Protein 6HHN (pdb70)

CATH classification: 3.30.70.100

Solvent-accessible surface area: 6994 Å² total; per-residue (Å²): 106,115,79,89,33,36,67,11,54,9,57,172,72,59,77,117,24,19,108,92,53,54,94,135,57,68,98,96,10,107,94,34,29,105,99,56,19,15,52,112,86,44,55,125,59,56,80,154,66,29,6,2,82,3,72,20,70,28,67,95,125,43,56,106,39,121,51,12,94,108,21,45,83,93,5,23,95,6,15,82,45,58,144,95,43,17,29,40,57,90,112,70,154,92,138,156,113,146,191

Nearest PDB structures (foldseek):
  6hhn-assembly1_A-2  TM=1.010E+00  e=4.398E-20  Formosa agariphila
  1x8d-assembly2_D  TM=9.677E-01  e=6.758E-12  Escherichia coli
  2qlw-assembly1_A  TM=9.616E-01  e=7.650E-12  unclassified
  7byw-assembly1_B  TM=8.648E-01  e=7.339E-07  Paracidovorax avenae ATCC 19860
  1n5v-assembly1_B  TM=6.201E-01  e=9.022E-02  Streptomyces coelicolor A3(2)

B-factor: mean 32.41, std 15.63, range [14.41, 123.52]

Radius of gyration: 13.68 Å; Cα contacts (8 Å, |Δi|>4): 155; chains: 1; bounding box: 39×31×27 Å

Foldseek 3Di:
DDKWKKKWFWAQPCPVVVVVCVVPPPPVVVVVCVVQAKDPWDWDDPNVRRMIMIMIDGDHPLVPDPVSLVVLVVCQVTTCADPSSHTDIGTDDDDDDDD

InterPro domains:
  IPR008000 Rhamnose/fucose mutarotase [PF05336] (3-103)
  IPR011008 Dimeric alpha-beta barrel [SSF54909] (1-103)
  IPR013448 L-rhamnose mutarotase [MF_01663] (1-104)
  IPR013448 L-rhamnose mutarotase [TIGR02625] (3-104)

Structure (mmCIF, N/CA/C/O backbone):
data_6HHN
#
_entry.id   6HHN
#
_cell.length_a   70.913
_cell.length_b   70.913
_cell.length_c   54.407
_cell.angle_alpha   90.00
_cell.angle_beta   90.00
_cell.angle_gamma   90.00
#
_symmetry.space_group_name_H-M   'P 43 21 2'
#
loop_
_entity.id
_entity.type
_entity.pdbx_description
1 polymer 'L-rhamnose mutarotase'
2 water water
#
loop_
_atom_site.group_PDB
_atom_site.id
_atom_site.type_symbol
_atom_site.label_atom_id
_atom_site.label_alt_id
_atom_site.label_comp_id
_atom_site.label_asym_id
_atom_site.label_entity_id
_atom_site.label_seq_id
_atom_site.pdbx_PDB_ins_code
_atom_site.Cartn_x
_atom_site.Cartn_y
_atom_site.Cartn_z
_atom_site.occupancy
_atom_site.B_iso_or_equiv
_atom_site.auth_seq_id
_atom_site.auth_comp_id
_atom_site.auth_asym_id
_atom_site.auth_atom_id
_atom_site.pdbx_PDB_model_num
ATOM 1 N N . SER A 1 12 ? -3.703 -3.695 -21.247 1.00 62.04 1 SER A N 1
ATOM 2 C CA . SER A 1 12 ? -2.977 -3.198 -22.409 1.00 60.22 1 SER A CA 1
ATOM 3 C C . SER A 1 12 ? -3.569 -1.865 -22.860 1.00 56.60 1 SER A C 1
ATOM 4 O O . SER A 1 12 ? -2.867 -1.026 -23.420 1.00 58.41 1 SER A O 1
ATOM 11 N N . GLU A 1 13 ? -4.866 -1.681 -22.624 1.00 43.31 2 GLU A N 1
ATOM 12 C CA . GLU A 1 13 ? -5.549 -0.430 -22.938 1.00 36.84 2 GLU A CA 1
ATOM 13 C C . GLU A 1 13 ? -5.953 0.250 -21.638 1.00 32.56 2 GLU A C 1
ATOM 14 O O . GLU A 1 13 ? -6.314 -0.418 -20.669 1.00 33.63 2 GLU A O 1
ATOM 26 N N . ARG A 1 14 ? -5.890 1.576 -21.611 1.00 27.21 3 ARG A N 1
ATOM 27 C CA . ARG A 1 14 ? -6.372 2.343 -20.469 1.00 24.53 3 ARG A CA 1
ATOM 28 C C . ARG A 1 14 ? -7.732 2.927 -20.811 1.00 24.47 3 ARG A C 1
ATOM 29 O O . ARG A 1 14 ? -7.901 3.500 -21.898 1.00 28.62 3 ARG A O 1
ATOM 50 N N . LEU A 1 15 ? -8.670 2.816 -19.884 1.00 22.25 4 LEU A N 1
ATOM 51 C CA . LEU A 1 15 ? -10.012 3.334 -20.059 1.00 21.81 4 LEU A CA 1
ATOM 52 C C . LEU A 1 15 ? -10.373 4.208 -18.870 1.00 20.96 4 LEU A C 1
ATOM 53 O O . LEU A 1 15 ? -10.036 3.889 -17.729 1.00 22.33 4 LEU A O 1
ATOM 69 N N . ALA A 1 16 ? -11.078 5.296 -19.133 1.00 18.24 5 ALA A N 1
ATOM 70 C CA . ALA A 1 16 ? -11.597 6.127 -18.062 1.00 16.52 5 ALA A CA 1
ATOM 71 C C . ALA A 1 16 ? -13.019 6.543 -18.393 1.00 17.61 5 ALA A C 1
ATOM 72 O O . ALA A 1 16 ? -13.372 6.744 -19.563 1.00 19.54 5 ALA A O 1
ATOM 79 N N . PHE A 1 17 ? -13.811 6.722 -17.333 1.00 16.59 6 PHE A N 1
ATOM 80 C CA . PHE A 1 17 ? -15.203 7.111 -17.522 1.00 16.77 6 PHE A CA 1
ATOM 81 C C . PHE A 1 17 ? -15.722 7.812 -16.284 1.00 15.86 6 PHE A C 1
ATOM 82 O O . PHE A 1 17 ? -15.184 7.660 -15.188 1.00 17.21 6 PHE A O 1
ATOM 99 N N . LYS A 1 18 ? -16.791 8.583 -16.478 1.00 16.88 7 LYS A N 1
ATOM 100 C CA . LYS A 1 18 ? -17.406 9.397 -15.442 1.00 17.12 7 LYS A CA 1
ATOM 101 C C . LYS A 1 18 ? -18.789 8.846 -15.137 1.00 19.82 7 LYS A C 1
ATOM 102 O O . LYS A 1 18 ? -19.567 8.565 -16.055 1.00 20.05 7 LYS A O 1
ATOM 121 N N . MET A 1 19 ? -19.088 8.704 -13.848 1.00 16.97 8 MET A N 1
ATOM 122 C CA . MET A 1 19 ? -20.397 8.284 -13.365 1.00 16.48 8 MET A CA 1
ATOM 123 C C . MET A 1 19 ? -20.898 9.306 -12.360 1.00 16.97 8 MET A C 1
ATOM 124 O O . MET A 1 19 ? -20.172 10.226 -11.975 1.00 18.11 8 MET A O 1
ATOM 138 N N . LYS A 1 20 ? -22.146 9.142 -11.926 1.00 20.11 9 LYS A N 1
ATOM 139 C CA . LYS A 1 20 ? -22.808 10.113 -11.065 1.00 20.33 9 LYS A CA 1
ATOM 140 C C . LYS A 1 20 ? -23.410 9.380 -9.875 1.00 21.44 9 LYS A C 1
ATOM 141 O O . LYS A 1 20 ? -24.175 8.430 -10.050 1.00 21.93 9 LYS A O 1
ATOM 160 N N . LEU A 1 21 ? -23.052 9.806 -8.679 1.00 21.72 10 LEU A N 1
ATOM 161 C CA . LEU A 1 21 ? -23.645 9.327 -7.436 1.00 23.05 10 LEU A CA 1
ATOM 162 C C . LEU A 1 21 ? -24.779 10.252 -7.019 1.00 25.47 10 LEU A C 1
ATOM 163 O O . LEU A 1 21 ? -24.763 11.462 -7.294 1.00 29.83 10 LEU A O 1
ATOM 179 N N . ASN A 1 22 ? -25.771 9.698 -6.352 1.00 26.21 11 ASN A N 1
ATOM 180 C CA . ASN A 1 22 ? -26.828 10.533 -5.810 1.00 27.02 11 ASN A CA 1
ATOM 181 C C . ASN A 1 22 ? -26.297 11.320 -4.613 1.00 31.12 11 ASN A C 1
ATOM 182 O O . ASN A 1 22 ? -25.410 10.866 -3.891 1.00 30.10 11 ASN A O 1
ATOM 193 N N . LYS A 1 23 ? -26.856 12.510 -4.403 1.00 35.78 12 LYS A N 1
ATOM 194 C CA . LYS A 1 23 ? -26.361 13.388 -3.353 1.00 38.90 12 LYS A CA 1
ATOM 195 C C . LYS A 1 23 ? -26.364 12.679 -2.006 1.00 37.41 12 LYS A C 1
ATOM 196 O O . LYS A 1 23 ? -27.341 12.025 -1.640 1.00 35.14 12 LYS A O 1
ATOM 215 N N . GLY A 1 24 ? -25.261 12.818 -1.270 1.00 37.99 13 GLY A N 1
ATOM 216 C CA . GLY A 1 24 ? -25.171 12.345 0.097 1.00 37.26 13 GLY A CA 1
ATOM 217 C C . GLY A 1 24 ? -24.879 10.875 0.280 1.00 38.99 13 GLY A C 1
ATOM 218 O O . GLY A 1 24 ? -24.934 10.391 1.418 1.00 42.59 13 GLY A O 1
ATOM 222 N N . GLN A 1 25 ? -24.551 10.148 -0.787 1.00 34.90 14 GLN A N 1
ATOM 223 C CA . GLN A 1 25 ? -24.433 8.697 -0.716 1.00 32.08 14 GLN A CA 1
ATOM 224 C C . GLN A 1 25 ? -22.991 8.210 -0.784 1.00 29.10 14 GLN A C 1
ATOM 225 O O . GLN A 1 25 ? -22.760 7.027 -1.043 1.00 29.11 14 GLN A O 1
ATOM 239 N N . LYS A 1 26 ? -22.014 9.088 -0.529 1.00 31.74 15 LYS A N 1
ATOM 240 C CA . LYS A 1 26 ? -20.626 8.652 -0.548 1.00 29.72 15 LYS A CA 1
ATOM 241 C C . LYS A 1 26 ? -20.408 7.490 0.410 1.00 28.88 15 LYS A C 1
ATOM 242 O O . LYS A 1 26 ? -19.737 6.511 0.067 1.00 29.59 15 LYS A O 1
ATOM 261 N N . GLN A 1 27 ? -20.950 7.586 1.629 1.00 32.96 16 GLN A N 1
ATOM 262 C CA . GLN A 1 27 ? -20.674 6.563 2.633 1.00 32.98 16 GLN A CA 1
ATOM 263 C C . GLN A 1 27 ? -21.204 5.209 2.181 1.00 30.54 16 GLN A C 1
ATOM 264 O O . GLN A 1 27 ? -20.505 4.183 2.273 1.00 31.28 16 GLN A O 1
ATOM 278 N N . ALA A 1 28 ? -22.448 5.182 1.695 1.00 30.63 17 ALA A N 1
ATOM 279 C CA . ALA A 1 28 ? -23.040 3.930 1.242 1.00 29.81 17 ALA A CA 1
ATOM 280 C C . ALA A 1 28 ? -22.255 3.355 0.071 1.00 25.42 17 ALA A C 1
ATOM 281 O O . ALA A 1 28 ? -21.998 2.142 0.012 1.00 26.07 17 ALA A O 1
ATOM 288 N N . TYR A 1 29 ? -21.855 4.217 -0.867 1.00 24.91 18 TYR A N 1
ATOM 289 C CA . TYR A 1 29 ? -21.087 3.770 -2.022 1.00 23.63 18 TYR A CA 1
ATOM 290 C C . TYR A 1 29 ? -19.786 3.126 -1.578 1.00 24.64 18 TYR A C 1
ATOM 291 O O . TYR A 1 29 ? -19.422 2.028 -2.031 1.00 23.73 18 TYR A O 1
ATOM 309 N N . LYS A 1 30 ? -19.069 3.796 -0.674 1.00 27.50 19 LYS A N 1
ATOM 310 C CA . LYS A 1 30 ? -17.780 3.287 -0.231 1.00 28.25 19 LYS A CA 1
ATOM 311 C C . LYS A 1 30 ? -17.936 1.978 0.531 1.00 28.87 19 LYS A C 1
ATOM 312 O O . LYS A 1 30 ? -17.170 1.027 0.313 1.00 29.06 19 LYS A O 1
ATOM 331 N N . GLU A 1 31 ? -18.920 1.899 1.428 1.00 30.91 20 GLU A N 1
ATOM 332 C CA . GLU A 1 31 ? -19.108 0.675 2.202 1.00 30.82 20 GLU A CA 1
ATOM 333 C C . GLU A 1 31 ? -19.470 -0.503 1.301 1.00 30.73 20 GLU A C 1
ATOM 334 O O . GLU A 1 31 ? -18.954 -1.616 1.481 1.00 32.60 20 GLU A O 1
ATOM 346 N N . ARG A 1 32 ? -20.357 -0.283 0.323 1.00 28.00 21 ARG A N 1
ATOM 347 C CA . ARG A 1 32 ? -20.725 -1.375 -0.576 1.00 25.25 21 ARG A CA 1
ATOM 348 C C . ARG A 1 32 ? -19.530 -1.821 -1.410 1.00 24.45 21 ARG A C 1
ATOM 349 O O . ARG A 1 32 ? -19.381 -3.020 -1.697 1.00 26.09 21 ARG A O 1
ATOM 370 N N . HIS A 1 33 ? -18.661 -0.880 -1.805 1.00 25.02 22 HIS A N 1
ATOM 371 C CA . HIS A 1 33 ? -17.494 -1.261 -2.591 1.00 26.23 22 HIS A CA 1
ATOM 372 C C . HIS A 1 33 ? -16.423 -1.930 -1.746 1.00 27.94 22 HIS A C 1
ATOM 373 O O . HIS A 1 33 ? -15.691 -2.790 -2.256 1.00 28.13 22 HIS A O 1
ATOM 387 N N . ASP A 1 34 ? -16.327 -1.575 -0.463 1.00 28.41 23 ASP A N 1
ATOM 388 C CA . ASP A 1 34 ? -15.451 -2.306 0.443 1.00 27.88 23 ASP A CA 1
ATOM 389 C C . ASP A 1 34 ? -15.883 -3.766 0.549 1.00 30.16 23 ASP A C 1
ATOM 390 O O . ASP A 1 34 ? -15.062 -4.638 0.863 1.00 35.06 23 ASP A O 1
ATOM 399 N N . GLN A 1 35 ? -17.168 -4.040 0.304 1.00 29.32 24 GLN A N 1
ATOM 400 C CA . GLN A 1 35 ? -17.738 -5.384 0.355 1.00 32.19 24 GLN A CA 1
ATOM 401 C C . GLN A 1 35 ? -18.107 -5.904 -1.033 1.00 26.39 24 GLN A C 1
ATOM 402 O O . GLN A 1 35 ? -19.020 -6.733 -1.176 1.00 27.53 24 GLN A O 1
ATOM 416 N N . LEU A 1 36 ? -17.403 -5.434 -2.063 1.00 26.90 25 LEU A N 1
ATOM 417 C CA . LEU A 1 36 ? -17.676 -5.865 -3.429 1.00 26.03 25 LEU A CA 1
ATOM 418 C C . LEU A 1 36 ? -17.652 -7.378 -3.504 1.00 20.81 25 LEU A C 1
ATOM 419 O O . LEU A 1 36 ? -16.756 -8.024 -2.959 1.00 24.99 25 LEU A O 1
ATOM 435 N N . TRP A 1 37 ? -18.654 -7.949 -4.164 1.00 19.33 26 TRP A N 1
ATOM 436 C CA . TRP A 1 37 ? -18.789 -9.397 -4.171 1.00 16.85 26 TRP A CA 1
ATOM 437 C C . TRP A 1 37 ? -17.557 -10.041 -4.791 1.00 17.93 26 TRP A C 1
ATOM 438 O O . TRP A 1 37 ? -17.112 -9.598 -5.866 1.00 18.98 26 TRP A O 1
ATOM 459 N N . PRO A 1 38 ? -17.004 -11.084 -4.193 1.00 19.01 27 PRO A N 1
ATOM 460 C CA . PRO A 1 38 ? -15.879 -11.776 -4.827 1.00 20.50 27 PRO A CA 1
ATOM 461 C C . PRO A 1 38 ? -16.194 -12.321 -6.204 1.00 20.06 27 PRO A C 1
ATOM 462 O O . PRO A 1 38 ? -15.294 -12.397 -7.061 1.00 21.61 27 PRO A O 1
ATOM 473 N N . GLU A 1 39 ? -17.458 -12.679 -6.451 1.00 18.12 28 GLU A N 1
ATOM 474 C CA . GLU A 1 39 ? -17.847 -13.136 -7.779 1.00 19.36 28 GLU A CA 1
ATOM 475 C C . GLU A 1 39 ? -17.591 -12.057 -8.822 1.00 18.52 28 GLU A C 1
ATOM 476 O O . GLU A 1 39 ? -17.139 -12.350 -9.934 1.00 20.13 28 GLU A O 1
ATOM 488 N N . LEU A 1 40 ? -17.906 -10.800 -8.489 1.00 17.54 29 LEU A N 1
ATOM 489 C CA . LEU A 1 40 ? -17.727 -9.705 -9.426 1.00 18.12 29 LEU A CA 1
ATOM 490 C C . LEU A 1 40 ? -16.252 -9.399 -9.637 1.00 19.47 29 LEU A C 1
ATOM 491 O O . LEU A 1 40 ? -15.819 -9.145 -10.767 1.00 21.33 29 LEU A O 1
ATOM 507 N N A LYS A 1 41 ? -15.461 -9.420 -8.564 0.39 20.91 30 LYS A N 1
ATOM 508 N N B LYS A 1 41 ? -15.454 -9.429 -8.567 0.61 20.54 30 LYS A N 1
ATOM 509 C CA A LYS A 1 41 ? -14.022 -9.219 -8.697 0.39 23.93 30 LYS A CA 1
ATOM 510 C CA B LYS A 1 41 ? -14.021 -9.203 -8.726 0.61 23.43 30 LYS A CA 1
ATOM 511 C C A LYS A 1 41 ? -13.427 -10.241 -9.655 0.39 22.03 30 LYS A C 1
ATOM 512 C C B LYS A 1 41 ? -13.426 -10.241 -9.670 0.61 21.48 30 LYS A C 1
ATOM 513 O O A LYS A 1 41 ? -12.679 -9.891 -10.580 0.39 23.16 30 LYS A O 1
ATOM 514 O O B LYS A 1 41 ? -12.677 -9.905 -10.598 0.61 22.64 30 LYS A O 1
ATOM 551 N N . GLN A 1 42 ? -13.773 -11.517 -9.465 1.00 21.23 31 GLN A N 1
ATOM 552 C CA . GLN A 1 42 ? -13.239 -12.558 -10.330 1.00 23.02 31 GLN A CA 1
ATOM 553 C C . GLN A 1 42 ? -13.721 -12.396 -11.767 1.00 23.14 31 GLN A C 1
ATOM 554 O O . GLN A 1 42 ? -12.944 -12.590 -12.699 1.00 24.78 31 GLN A O 1
ATOM 568 N N . LEU A 1 43 ? -15.003 -12.052 -11.975 1.00 21.46 32 LEU A N 1
ATOM 569 C CA . LEU A 1 43 ? -15.464 -11.858 -13.346 1.00 22.26 32 LEU A CA 1
ATOM 570 C C . LEU A 1 43 ? -14.701 -10.733 -14.030 1.00 24.18 32 LEU A C 1
ATOM 571 O O . LEU A 1 43 ? -14.359 -10.829 -15.214 1.00 26.12 32 LEU A O 1
ATOM 587 N N . LEU A 1 44 ? -14.473 -9.627 -13.312 1.00 22.59 33 LEU A N 1
ATOM 588 C CA . LEU A 1 44 ? -13.731 -8.521 -13.897 1.00 22.18 33 LEU A CA 1
ATOM 589 C C . LEU A 1 44 ? -12.328 -8.972 -14.283 1.00 23.83 33 LEU A C 1
ATOM 590 O O . LEU A 1 44 ? -11.862 -8.706 -15.398 1.00 24.76 33 LEU A O 1
ATOM 606 N N . LYS A 1 45 ? -11.648 -9.680 -13.374 1.00 23.73 34 LYS A N 1
ATOM 607 C CA . LYS A 1 45 ? -10.314 -10.198 -13.686 1.00 25.40 34 LYS A CA 1
ATOM 608 C C . LYS A 1 45 ? -10.346 -11.155 -14.875 1.00 26.61 34 LYS A C 1
ATOM 609 O O . LYS A 1 45 ? -9.499 -11.071 -15.770 1.00 29.98 34 LYS A O 1
ATOM 628 N N . ASP A 1 46 ? -11.337 -12.055 -14.908 1.00 30.36 35 ASP A N 1
ATOM 629 C CA . ASP A 1 46 ? -11.445 -13.012 -16.003 1.00 31.45 35 ASP A CA 1
ATOM 630 C C . ASP A 1 46 ? -11.651 -12.309 -17.334 1.00 32.90 35 ASP A C 1
ATOM 631 O O . ASP A 1 46 ? -11.316 -12.854 -18.386 1.00 37.03 35 ASP A O 1
ATOM 640 N N . ASN A 1 47 ? -12.214 -11.097 -17.312 1.00 32.16 36 ASN A N 1
ATOM 641 C CA . ASN A 1 47 ? -12.461 -10.328 -18.524 1.00 31.62 36 ASN A CA 1
ATOM 642 C C . ASN A 1 47 ? -11.361 -9.313 -18.802 1.00 33.33 36 ASN A C 1
ATOM 643 O O . ASN A 1 47 ? -11.550 -8.404 -19.618 1.00 37.69 36 ASN A O 1
ATOM 654 N N . GLY A 1 48 ? -10.213 -9.461 -18.149 1.00 31.17 37 GLY A N 1
ATOM 655 C CA . GLY A 1 48 ? -9.033 -8.682 -18.470 1.00 30.22 37 GLY A CA 1
ATOM 656 C C . GLY A 1 48 ? -8.898 -7.355 -17.758 1.00 29.56 37 GLY A C 1
ATOM 657 O O . GLY A 1 48 ? -8.005 -6.571 -18.105 1.00 30.42 37 GLY A O 1
ATOM 661 N N . VAL A 1 49 ? -9.739 -7.076 -16.775 1.00 26.94 38 VAL A N 1
ATOM 662 C CA . VAL A 1 49 ? -9.666 -5.809 -16.056 1.00 24.45 38 VAL A CA 1
ATOM 663 C C . VAL A 1 49 ? -8.629 -5.915 -14.947 1.00 25.45 38 VAL A C 1
ATOM 664 O O . VAL A 1 49 ? -8.608 -6.895 -14.187 1.00 26.68 38 VAL A O 1
ATOM 677 N N . SER A 1 50 ? -7.780 -4.897 -14.840 1.00 27.16 39 SER A N 1
ATOM 678 C CA . SER A 1 50 ? -6.858 -4.773 -13.723 1.00 26.35 39 SER A CA 1
ATOM 679 C C . SER A 1 50 ? -6.735 -3.306 -13.344 1.00 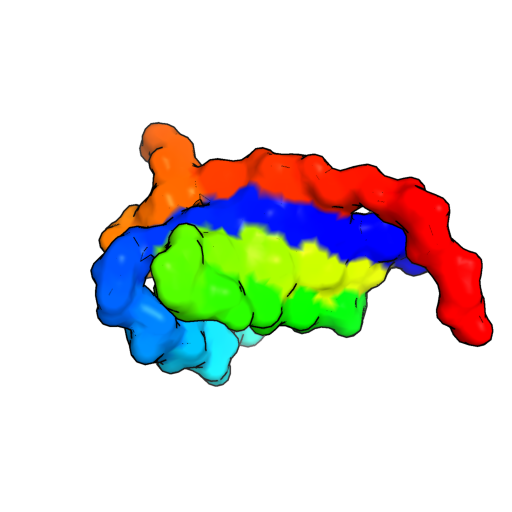24.80 39 SER A C 1
ATOM 680 O O . SER A 1 50 ? -7.153 -2.409 -14.090 1.00 25.91 39 SER A O 1
ATOM 688 N N . GLU A 1 51 ? -6.174 -3.076 -12.158 1.00 26.71 40 GLU A N 1
ATOM 689 C CA . GLU A 1 51 ? -5.872 -1.735 -11.664 1.00 24.84 40 GLU A CA 1
ATOM 690 C C . GLU A 1 51 ? -7.060 -0.797 -11.845 1.00 23.09 40 GLU A C 1
ATOM 691 O O . GLU A 1 51 ? -6.952 0.296 -12.405 1.00 24.44 40 GLU A O 1
ATOM 703 N N . TYR A 1 52 ? -8.201 -1.254 -11.364 1.00 21.52 41 TYR A N 1
ATOM 704 C CA . TYR A 1 52 ? -9.469 -0.535 -11.466 1.00 18.67 41 TYR A CA 1
ATOM 705 C C . TYR A 1 52 ? -9.630 0.329 -10.225 1.00 18.02 41 TYR A C 1
ATOM 706 O O . TYR A 1 52 ? -9.802 -0.188 -9.123 1.00 20.29 41 TYR A O 1
ATOM 724 N N . SER A 1 53 ? -9.580 1.649 -10.416 1.00 17.70 42 SER A N 1
ATOM 725 C CA . SER A 1 53 ? -9.775 2.618 -9.361 1.00 17.35 42 SER A CA 1
ATOM 726 C C . SER A 1 53 ? -11.000 3.466 -9.666 1.00 17.53 42 SER A C 1
ATOM 727 O O . SER A 1 53 ? -11.276 3.776 -10.830 1.00 18.75 42 SER A O 1
ATOM 735 N N . ILE A 1 54 ? -11.727 3.834 -8.617 1.00 16.59 43 ILE A N 1
ATOM 736 C CA . ILE A 1 54 ? -12.786 4.834 -8.728 1.00 15.72 43 ILE A CA 1
ATOM 737 C C . ILE A 1 54 ? -12.510 5.916 -7.687 1.00 16.69 43 ILE A C 1
ATOM 738 O O . ILE A 1 54 ? -12.237 5.603 -6.522 1.00 18.37 43 ILE A O 1
ATOM 754 N N . PHE A 1 55 ? -12.521 7.184 -8.133 1.00 15.98 44 PHE A N 1
ATOM 755 C CA . PHE A 1 55 ? -12.274 8.356 -7.309 1.00 15.67 44 PHE A CA 1
ATOM 756 C C . PHE A 1 55 ? -13.529 9.221 -7.282 1.00 16.90 44 PHE A C 1
ATOM 757 O O . PHE A 1 55 ? -14.323 9.216 -8.232 1.00 17.96 44 PHE A O 1
ATOM 774 N N . ILE A 1 56 ? -13.714 9.964 -6.194 1.00 18.02 45 ILE A N 1
ATOM 775 C CA . ILE A 1 56 ? -14.888 10.814 -6.041 1.00 17.78 45 ILE A CA 1
ATOM 776 C C . ILE A 1 56 ? -14.495 12.284 -5.946 1.00 16.91 45 ILE A C 1
ATOM 777 O O . ILE A 1 56 ? -13.471 12.637 -5.339 1.00 18.53 45 ILE A O 1
ATOM 793 N N . ASP A 1 57 ? -15.310 13.129 -6.593 1.00 18.84 46 ASP A N 1
ATOM 794 C CA . ASP A 1 57 ? -15.426 14.579 -6.341 1.00 19.04 46 ASP A CA 1
ATOM 795 C C . ASP A 1 57 ? -16.765 14.686 -5.596 1.00 22.41 46 ASP A C 1
ATOM 796 O O . ASP A 1 57 ? -17.852 14.735 -6.206 1.00 26.19 46 ASP A O 1
ATOM 805 N N . GLU A 1 58 ? -16.694 14.677 -4.275 1.00 25.03 47 GLU A N 1
ATOM 806 C CA . GLU A 1 58 ? -17.922 14.566 -3.499 1.00 29.93 47 GLU A CA 1
ATOM 807 C C . GLU A 1 58 ? -18.802 15.794 -3.694 1.00 29.19 47 GLU A C 1
ATOM 808 O O . GLU A 1 58 ? -20.035 15.679 -3.758 1.00 31.21 47 GLU A O 1
ATOM 820 N N . GLU A 1 59 ? -18.187 16.976 -3.808 1.00 31.56 48 GLU A N 1
ATOM 821 C CA . GLU A 1 59 ? -18.980 18.181 -3.883 1.00 29.89 48 GLU A CA 1
ATOM 822 C C . GLU A 1 59 ? -19.753 18.292 -5.188 1.00 34.07 48 GLU A C 1
ATOM 823 O O . GLU A 1 59 ? -20.656 19.131 -5.276 1.00 39.21 48 GLU A O 1
ATOM 835 N N . THR A 1 60 ? -19.438 17.481 -6.198 1.00 25.68 49 THR A N 1
ATOM 836 C CA . THR A 1 60 ? -20.223 17.464 -7.426 1.00 25.63 49 THR A CA 1
ATOM 837 C C . THR A 1 60 ? -20.901 16.127 -7.673 1.00 27.09 49 THR A C 1
ATOM 838 O O . THR A 1 60 ? -21.478 15.910 -8.757 1.00 29.95 49 THR A O 1
ATOM 849 N N . ASN A 1 61 ? -20.852 15.226 -6.708 1.00 24.37 50 ASN A N 1
ATOM 850 C CA . ASN A 1 61 ? -21.459 13.908 -6.867 1.00 26.61 50 ASN A CA 1
ATOM 851 C C . ASN A 1 61 ? -20.927 13.199 -8.102 1.00 23.95 50 ASN A C 1
ATOM 852 O O . ASN A 1 61 ? -21.679 12.474 -8.785 1.00 29.16 50 ASN A O 1
ATOM 863 N N . THR A 1 62 ? -19.625 13.354 -8.376 1.00 19.14 51 THR A N 1
ATOM 864 C CA . THR A 1 62 ? -19.060 12.774 -9.588 1.00 17.41 51 THR A CA 1
ATOM 865 C C . THR A 1 62 ? -18.033 11.700 -9.257 1.00 16.75 51 THR A C 1
ATOM 866 O O . THR A 1 62 ? -17.184 11.885 -8.374 1.00 18.90 51 THR A O 1
ATOM 877 N N . LEU A 1 63 ? -18.101 10.590 -9.987 1.00 16.29 52 LEU A N 1
ATOM 878 C CA . LEU A 1 63 ? -17.136 9.502 -9.873 1.00 15.93 52 LEU A CA 1
ATOM 879 C C . LEU A 1 63 ? -16.298 9.449 -11.140 1.00 15.82 52 LEU A C 1
ATOM 880 O O . LEU A 1 63 ? -16.838 9.516 -12.247 1.00 17.61 52 LEU A O 1
ATOM 896 N N A PHE A 1 64 ? -14.990 9.346 -10.974 0.50 16.63 53 PHE A N 1
ATOM 897 N N B PHE A 1 64 ? -14.977 9.344 -10.958 0.50 14.41 53 PHE A N 1
ATOM 898 C CA A PHE A 1 64 ? -14.060 9.189 -12.082 0.50 16.71 53 PHE A CA 1
ATOM 899 C CA B PHE A 1 64 ? -13.998 9.191 -12.034 0.50 15.70 53 PHE A CA 1
ATOM 900 C C A PHE A 1 64 ? -13.407 7.823 -11.943 0.50 16.37 53 PHE A C 1
ATOM 901 C C B PHE A 1 64 ? -13.398 7.797 -11.922 0.50 16.45 53 PHE A C 1
ATOM 902 O O A PHE A 1 64 ? -12.736 7.549 -10.942 0.50 18.05 53 PHE A O 1
ATOM 903 O O B PHE A 1 64 ? -12.744 7.478 -10.923 0.50 14.80 53 PHE A O 1
ATOM 936 N N . ALA A 1 65 ? -13.609 6.970 -12.939 1.00 15.92 54 ALA A N 1
ATOM 937 C CA . ALA A 1 65 ? -13.094 5.609 -12.951 1.00 16.06 54 ALA A CA 1
ATOM 938 C C . ALA A 1 65 ? -11.946 5.497 -13.941 1.00 17.40 54 ALA A C 1
ATOM 939 O O . ALA A 1 65 ? -11.998 6.061 -15.044 1.00 17.59 54 ALA A O 1
ATOM 947 N N . PHE A 1 66 ? -10.916 4.743 -13.538 1.00 17.28 55 PHE A N 1
ATOM 948 C CA . PHE A 1 66 ? -9.775 4.399 -14.369 1.00 17.39 55 PHE A CA 1
ATOM 949 C C . PHE A 1 66 ? -9.573 2.893 -14.273 1.00 16.97 55 PHE A C 1
ATOM 950 O O . PHE A 1 66 ? -9.637 2.335 -13.183 1.00 18.75 55 PHE A O 1
ATOM 967 N N . GLN A 1 67 ? -9.317 2.239 -15.404 1.00 18.72 56 GLN A N 1
ATOM 968 C CA . GLN A 1 67 ? -8.967 0.825 -15.363 1.00 20.97 56 GLN A CA 1
ATOM 969 C C . GLN A 1 67 ? -8.089 0.486 -16.554 1.00 20.25 56 GLN A C 1
ATOM 970 O O . GLN A 1 67 ? -8.032 1.216 -17.550 1.00 22.10 56 GLN A O 1
ATOM 984 N N . LYS A 1 68 ? -7.389 -0.630 -16.429 1.00 23.30 57 LYS A N 1
ATOM 985 C CA . LYS A 1 68 ? -6.666 -1.230 -17.535 1.00 25.66 57 LYS A CA 1
ATOM 986 C C . LYS A 1 68 ? -7.426 -2.459 -17.999 1.00 29.15 57 LYS A C 1
ATOM 987 O O . LYS A 1 68 ? -7.968 -3.206 -17.182 1.00 28.31 57 LYS A O 1
ATOM 1006 N N . VAL A 1 69 ? -7.447 -2.671 -19.308 1.00 29.03 58 VAL A N 1
ATOM 1007 C CA . VAL A 1 69 ? -8.148 -3.797 -19.901 1.00 34.37 58 VAL A CA 1
ATOM 1008 C C . VAL A 1 69 ? -7.189 -4.479 -20.857 1.00 45.29 58 VAL A C 1
ATOM 1009 O O . VAL A 1 69 ? -6.664 -3.842 -21.779 1.00 45.83 58 VAL A O 1
ATOM 1022 N N . SER A 1 70 ? -6.951 -5.768 -20.627 1.00 52.82 59 SER A N 1
ATOM 1023 C CA . SER A 1 70 ? -6.080 -6.565 -21.490 1.00 61.86 59 SER A CA 1
ATOM 1024 C C . SER A 1 70 ? -6.976 -7.418 -22.380 1.00 73.90 59 SER A C 1
ATOM 1025 O O . SER A 1 70 ? -7.281 -8.573 -22.084 1.00 78.26 59 SER A O 1
ATOM 1033 N N . GLY A 1 71 ? -7.413 -6.819 -23.484 1.00 97.80 60 GLY A N 1
ATOM 1034 C CA . GLY A 1 71 ? -8.257 -7.496 -24.450 1.00 102.97 60 GLY A CA 1
ATOM 1035 C C . GLY A 1 71 ? -9.42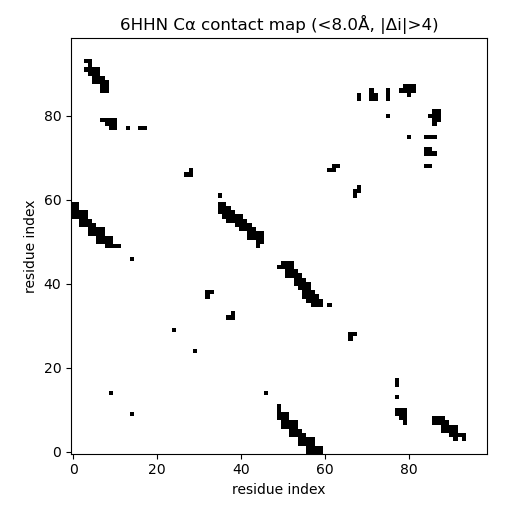2 -8.244 -23.834 1.00 105.50 60 GLY A C 1
ATOM 1036 O O . GLY A 1 71 ? -10.133 -7.713 -22.984 1.00 106.62 60 GLY A O 1
ATOM 1040 N N . ASP A 1 77 ? -18.559 -10.242 -22.545 1.00 66.19 66 ASP A N 1
ATOM 1041 C CA . ASP A 1 77 ? -19.604 -9.223 -22.609 1.00 62.70 66 ASP A CA 1
ATOM 1042 C C . ASP A 1 77 ? -20.257 -9.027 -21.240 1.00 53.54 66 ASP A C 1
ATOM 1043 O O . ASP A 1 77 ? -21.356 -9.529 -20.987 1.00 49.08 66 ASP A O 1
ATOM 1052 N N . LEU A 1 78 ? -19.580 -8.269 -20.372 1.00 49.12 67 LEU A N 1
ATOM 1053 C CA . LEU A 1 78 ? -20.004 -8.157 -18.982 1.00 38.95 67 LEU A CA 1
ATOM 1054 C C . LEU A 1 78 ? -21.392 -7.551 -18.842 1.00 36.16 67 LEU A C 1
ATOM 1055 O O . LEU A 1 78 ? -22.088 -7.831 -17.862 1.00 33.69 67 LEU A O 1
ATOM 1071 N N . ALA A 1 79 ? -21.810 -6.701 -19.780 1.00 39.74 68 ALA A N 1
ATOM 1072 C CA . ALA A 1 79 ? -23.129 -6.099 -19.657 1.00 35.95 68 ALA A CA 1
ATOM 1073 C C . ALA A 1 79 ? -24.242 -7.135 -19.693 1.00 38.17 68 ALA A C 1
ATOM 1074 O O . ALA A 1 79 ? -25.340 -6.869 -19.200 1.00 41.96 68 ALA A O 1
ATOM 1081 N N . ASN A 1 80 ? -23.981 -8.315 -20.247 1.00 35.54 69 ASN A N 1
ATOM 1082 C CA . ASN A 1 80 ? -24.983 -9.369 -20.322 1.00 36.96 69 ASN A CA 1
ATOM 1083 C C .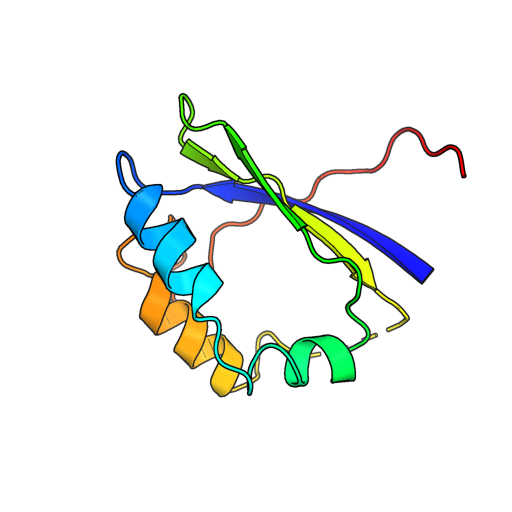 ASN A 1 80 ? -24.792 -10.435 -19.253 1.00 32.26 69 ASN A C 1
ATOM 1084 O O . ASN A 1 80 ? -25.476 -11.460 -19.281 1.00 35.46 69 ASN A O 1
ATOM 1095 N N . ASN A 1 81 ? -23.897 -10.215 -18.309 1.00 26.19 70 ASN A N 1
ATOM 1096 C CA . ASN A 1 81 ? -23.611 -11.200 -17.281 1.00 23.99 70 ASN A CA 1
ATOM 1097 C C . ASN A 1 81 ? -24.572 -11.039 -16.112 1.00 21.09 70 ASN A C 1
ATOM 1098 O O . ASN A 1 81 ? -24.820 -9.921 -15.651 1.00 21.84 70 ASN A O 1
ATOM 1109 N N . GLU A 1 82 ? -25.087 -12.169 -15.612 1.00 24.16 71 GLU A N 1
ATOM 1110 C CA . GLU A 1 82 ? -26.120 -12.142 -14.577 1.00 23.26 71 GLU A CA 1
ATOM 1111 C C . GLU A 1 82 ? -25.619 -11.507 -13.283 1.00 19.33 71 GLU A C 1
ATOM 1112 O O . GLU A 1 82 ? -26.381 -10.818 -12.581 1.00 20.89 71 GLU A O 1
ATOM 1124 N N . ILE A 1 83 ? -24.359 -11.738 -12.928 1.00 21.30 72 ILE A N 1
ATOM 1125 C CA . ILE A 1 83 ? -23.840 -11.183 -11.685 1.00 19.83 72 ILE A CA 1
ATOM 1126 C C . ILE A 1 83 ? -23.658 -9.675 -11.800 1.00 17.74 72 ILE A C 1
ATOM 1127 O O . ILE A 1 83 ? -23.925 -8.930 -10.845 1.00 17.74 72 ILE A O 1
ATOM 1143 N N . VAL A 1 84 ? -23.174 -9.199 -12.952 1.00 18.82 73 VAL A N 1
ATOM 1144 C CA . VAL A 1 84 ? -23.061 -7.756 -13.175 1.00 18.94 73 VAL A CA 1
ATOM 1145 C C . VAL A 1 84 ? -24.429 -7.107 -13.056 1.00 17.60 73 VAL A C 1
ATOM 1146 O O . VAL A 1 84 ? -24.585 -6.057 -12.422 1.00 17.92 73 VAL A O 1
ATOM 1159 N N . LYS A 1 85 ? -25.447 -7.715 -13.666 1.00 17.56 74 LYS A N 1
ATOM 1160 C CA . LYS A 1 85 ? -26.780 -7.133 -13.604 1.00 17.94 74 LYS A CA 1
ATOM 1161 C C . LYS A 1 85 ? -27.306 -7.117 -12.176 1.00 16.16 74 LYS A C 1
ATOM 1162 O O . LYS A 1 85 ? -27.977 -6.159 -11.767 1.00 17.65 74 LYS A O 1
ATOM 1181 N N . LYS A 1 86 ? -27.00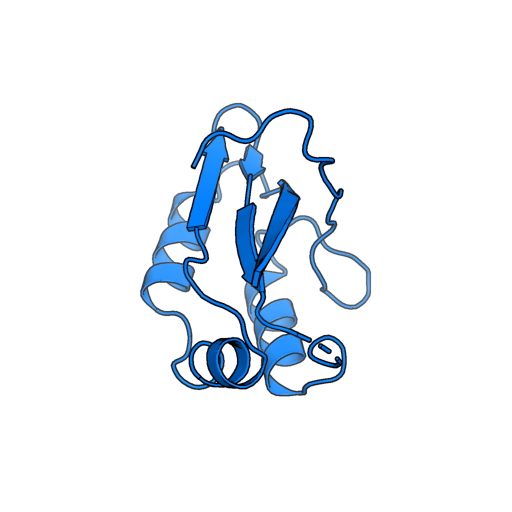3 -8.167 -11.395 1.00 17.30 75 LYS A N 1
ATOM 1182 C CA . LYS A 1 86 ? -27.380 -8.163 -9.986 1.00 17.19 75 LYS A CA 1
ATOM 1183 C C . LYS A 1 86 ? -26.675 -7.055 -9.219 1.00 14.99 75 LYS A C 1
ATOM 1184 O O . LYS A 1 86 ? -27.266 -6.438 -8.327 1.00 16.10 75 LYS A O 1
ATOM 1203 N N . TRP A 1 87 ? -25.400 -6.789 -9.548 1.00 15.12 76 TRP A N 1
ATOM 1204 C CA . TRP A 1 87 ? -24.683 -5.688 -8.905 1.00 15.53 76 TRP A CA 1
ATOM 1205 C C . TRP A 1 87 ? -25.329 -4.343 -9.253 1.00 15.23 76 TRP A C 1
ATOM 1206 O O . TRP A 1 87 ? -25.547 -3.507 -8.374 1.00 15.12 76 TRP A O 1
ATOM 1227 N N . TRP A 1 88 ? -25.665 -4.142 -10.515 1.00 16.45 77 TRP A N 1
ATOM 1228 C CA . TRP A 1 88 ? -26.373 -2.923 -10.896 1.00 16.76 77 TRP A CA 1
ATOM 1229 C C . TRP A 1 88 ? -27.665 -2.776 -10.099 1.00 15.66 77 TRP A C 1
ATOM 1230 O O . TRP A 1 88 ? -27.977 -1.686 -9.585 1.00 16.32 77 TRP A O 1
ATOM 1251 N N . ASP A 1 89 ? -28.454 -3.848 -10.004 1.00 15.63 78 ASP A N 1
ATOM 1252 C CA . ASP A 1 89 ? -29.697 -3.757 -9.241 1.00 16.85 78 ASP A CA 1
ATOM 1253 C C . ASP A 1 89 ? -29.418 -3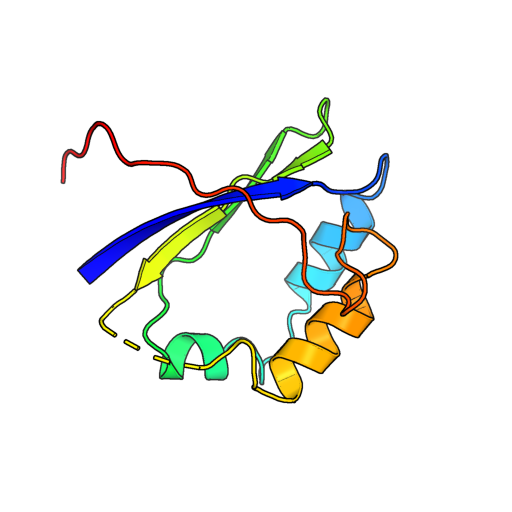.375 -7.787 1.00 15.60 78 ASP A C 1
ATOM 1254 O O . ASP A 1 89 ? -30.149 -2.585 -7.179 1.00 17.08 78 ASP A O 1
ATOM 1263 N N . PHE A 1 90 ? -28.389 -3.980 -7.182 1.00 15.61 79 PHE A N 1
ATOM 1264 C CA . PHE A 1 90 ? -28.044 -3.716 -5.785 1.00 16.41 79 PHE A CA 1
ATOM 1265 C C . PHE A 1 90 ? -27.651 -2.266 -5.554 1.00 16.19 79 PHE A C 1
ATOM 1266 O O . PHE A 1 90 ? -27.942 -1.710 -4.486 1.00 17.42 79 PHE A O 1
ATOM 1283 N N . MET A 1 91 ? -27.016 -1.629 -6.538 1.00 15.17 80 MET A N 1
ATOM 1284 C CA . MET A 1 91 ? -26.490 -0.284 -6.410 1.00 15.68 80 MET A CA 1
ATOM 1285 C C . MET A 1 91 ? -27.460 0.799 -6.879 1.00 17.18 80 MET A C 1
ATOM 1286 O O . 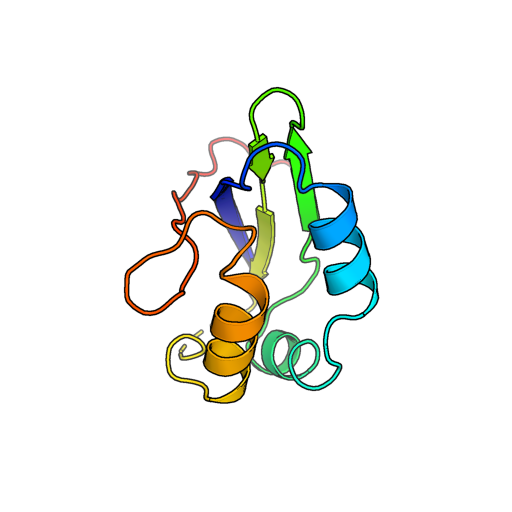MET A 1 91 ? -27.137 1.988 -6.756 1.00 18.56 80 MET A O 1
ATOM 1300 N N . ALA A 1 92 ? -28.618 0.440 -7.422 1.00 16.84 81 ALA A N 1
ATOM 1301 C CA . ALA A 1 92 ? -29.391 1.378 -8.228 1.00 17.78 81 ALA A CA 1
ATOM 1302 C C . ALA A 1 92 ? -30.031 2.495 -7.412 1.00 18.98 81 ALA A C 1
ATOM 1303 O O . ALA A 1 92 ? -30.388 3.519 -7.990 1.00 24.38 81 ALA A O 1
ATOM 1310 N N . ASP A 1 93 ? -30.166 2.319 -6.101 1.00 18.95 82 ASP A N 1
ATOM 1311 C CA . ASP A 1 93 ? -30.791 3.337 -5.265 1.00 21.27 82 ASP A CA 1
ATOM 1312 C C . ASP A 1 93 ? -29.879 4.517 -4.992 1.00 21.86 82 ASP A C 1
ATOM 1313 O O . ASP A 1 93 ? -30.382 5.598 -4.645 1.00 26.77 82 ASP A O 1
ATOM 1322 N N . ILE A 1 94 ? -28.564 4.358 -5.116 1.00 20.93 83 ILE A N 1
ATOM 1323 C CA . ILE A 1 94 ? -27.636 5.433 -4.765 1.00 21.79 83 ILE A CA 1
ATOM 1324 C C . ILE A 1 94 ? -26.864 5.971 -5.949 1.00 21.15 83 ILE A C 1
ATOM 1325 O O . ILE A 1 94 ? -26.106 6.932 -5.780 1.00 20.56 83 ILE A O 1
ATOM 1341 N N A MET A 1 95 ? -27.077 5.441 -7.136 0.42 22.80 84 MET A N 1
ATOM 1342 N N B MET A 1 95 ? -27.002 5.383 -7.134 0.58 22.26 84 MET A N 1
ATOM 1343 C CA A MET A 1 95 ? -26.394 5.907 -8.318 0.42 25.43 84 MET A CA 1
ATOM 1344 C CA B MET A 1 95 ? -26.335 5.825 -8.350 0.58 23.50 84 MET A CA 1
ATOM 1345 C C A MET A 1 95 ? -27.397 6.442 -9.318 0.42 19.66 84 MET A C 1
ATOM 1346 C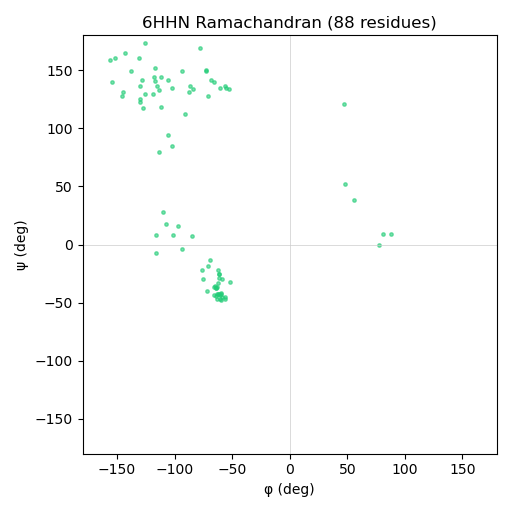 C B MET A 1 95 ? -27.360 6.402 -9.322 0.58 19.28 84 MET A C 1
ATOM 1347 O O A MET A 1 95 ? -28.572 6.075 -9.316 0.42 21.90 84 MET A O 1
ATOM 1348 O O B MET A 1 95 ? -28.536 6.044 -9.288 0.58 22.15 84 MET A O 1
ATOM 1375 N N . GLN A 1 96 ? -26.897 7.294 -10.194 1.00 19.52 85 GLN A N 1
ATOM 1376 C CA . GLN A 1 96 ? -27.672 7.713 -11.347 1.00 18.84 85 GLN A CA 1
ATOM 1377 C C . GLN A 1 96 ? -27.633 6.600 -12.383 1.00 16.89 85 GLN A C 1
ATOM 1378 O O . GLN A 1 96 ? -26.561 6.239 -12.881 1.00 17.72 85 GLN A O 1
ATOM 1393 N N . VAL A 1 97 ? -28.788 6.011 -12.668 1.00 18.24 86 VAL A N 1
ATOM 1394 C CA . VAL A 1 97 ? -28.846 4.810 -13.472 1.00 16.83 86 VAL A CA 1
ATOM 1395 C C . VAL A 1 97 ? -29.871 4.924 -14.583 1.00 16.58 86 VAL A C 1
ATOM 1396 O O . VAL A 1 97 ? -30.795 5.732 -14.534 1.00 19.54 86 VAL A O 1
ATOM 1409 N N . ASN A 1 98 ? -29.690 4.065 -15.574 1.00 16.99 87 ASN A N 1
ATOM 1410 C CA . ASN A 1 98 ? -30.626 3.841 -16.652 1.00 17.03 87 ASN A CA 1
ATOM 1411 C C . ASN A 1 98 ? -31.780 2.959 -16.200 1.00 17.52 87 ASN A C 1
ATOM 1412 O O . ASN A 1 98 ? -31.758 2.393 -15.108 1.00 18.32 87 ASN A O 1
ATOM 1423 N N . PRO A 1 99 ? -32.824 2.862 -17.029 1.00 18.04 88 PRO A N 1
ATOM 1424 C CA . PRO A 1 99 ? -33.940 1.960 -16.704 1.00 19.62 88 PRO A CA 1
ATOM 1425 C C . PRO A 1 99 ? -33.544 0.530 -16.375 1.00 21.36 88 PRO A C 1
ATOM 1426 O O . PRO A 1 99 ? -34.216 -0.099 -15.542 1.00 22.61 88 PRO A O 1
ATOM 1437 N N . ASP A 1 100 ? -32.482 0.001 -16.979 1.00 19.74 89 ASP A N 1
ATOM 1438 C CA . ASP A 1 100 ? -32.019 -1.355 -16.689 1.00 18.98 89 ASP A CA 1
ATOM 1439 C C . ASP A 1 100 ? -31.093 -1.424 -15.485 1.00 19.33 89 ASP A C 1
ATOM 1440 O O . ASP A 1 100 ? -30.564 -2.505 -15.180 1.00 21.52 89 ASP A O 1
ATOM 1449 N N . ASN A 1 101 ? -30.938 -0.319 -14.773 1.00 18.76 90 ASN A N 1
ATOM 1450 C CA . ASN A 1 101 ? -30.137 -0.151 -13.559 1.00 18.58 90 ASN A CA 1
ATOM 1451 C C . ASN A 1 101 ? -28.643 -0.037 -13.827 1.00 17.26 90 ASN A C 1
ATOM 1452 O O . ASN A 1 101 ? -27.899 0.178 -12.876 1.00 17.72 90 ASN A O 1
ATOM 1463 N N . SER A 1 102 ? -28.190 -0.105 -15.074 1.00 17.30 91 SER A N 1
ATOM 1464 C CA . SER A 1 102 ? -26.777 0.155 -15.337 1.00 17.85 91 SER A CA 1
ATOM 1465 C C . SER A 1 102 ? -26.482 1.629 -15.069 1.00 16.97 91 SER A C 1
ATOM 1466 O O . SER A 1 102 ? -27.311 2.501 -15.364 1.00 18.63 91 SER A O 1
ATOM 1474 N N . PRO A 1 103 ? -25.330 1.945 -14.493 1.00 15.95 92 PRO A N 1
ATOM 1475 C CA . PRO A 1 103 ? -25.015 3.349 -14.220 1.00 17.25 92 PRO A CA 1
ATOM 1476 C C . PRO A 1 103 ? -24.847 4.134 -15.502 1.00 15.75 92 PRO A C 1
ATOM 1477 O O . PRO A 1 103 ? -24.313 3.643 -16.499 1.00 17.73 92 PRO A O 1
ATOM 1488 N N . VAL A 1 104 ? -25.366 5.367 -15.490 1.00 16.79 93 VAL A N 1
ATOM 1489 C CA . VAL A 1 104 ? -24.998 6.327 -16.519 1.00 18.05 93 VAL A CA 1
ATOM 1490 C C . VAL A 1 104 ? -23.487 6.467 -16.521 1.00 18.60 93 VAL A C 1
ATOM 1491 O O . VAL A 1 104 ? -22.852 6.551 -15.464 1.00 18.74 93 VAL A O 1
ATOM 1504 N N . SER A 1 105 ? -22.904 6.487 -17.713 1.00 17.14 94 SER A N 1
ATOM 1505 C CA . SER A 1 105 ? -21.451 6.486 -17.843 1.00 17.61 94 SER A CA 1
ATOM 1506 C C . SER A 1 105 ? -21.055 7.315 -19.049 1.00 17.83 94 SER A C 1
AT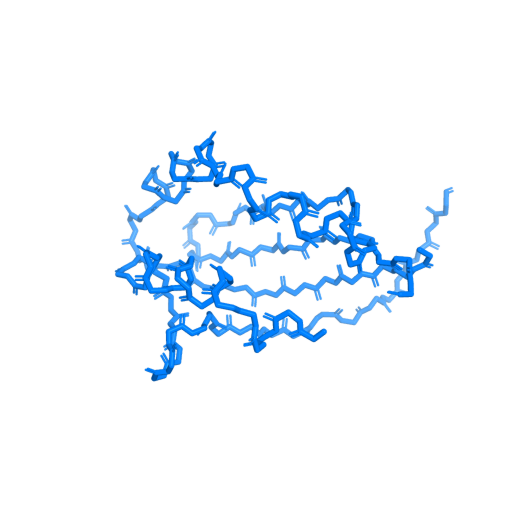OM 1507 O O . SER A 1 105 ? -21.576 7.084 -20.142 1.00 20.75 94 SER A O 1
ATOM 1515 N N . ILE A 1 106 ? -20.158 8.267 -18.851 1.00 19.07 95 ILE A N 1
ATOM 1516 C CA . ILE A 1 106 ? -19.664 9.166 -19.898 1.00 21.63 95 ILE A CA 1
ATOM 1517 C C . ILE A 1 106 ? -18.206 8.819 -20.155 1.00 19.01 95 ILE A C 1
ATOM 1518 O O . ILE A 1 106 ? -17.379 8.933 -19.242 1.00 18.52 95 ILE A O 1
ATOM 1534 N N . PRO A 1 107 ? -17.821 8.386 -21.353 1.00 21.30 96 PRO A N 1
ATOM 1535 C CA . PRO A 1 107 ? -16.414 8.030 -21.568 1.00 21.35 96 PRO A CA 1
ATOM 1536 C C . PRO A 1 107 ? -15.536 9.271 -21.620 1.00 19.81 96 PRO A C 1
ATOM 1537 O O . PRO A 1 107 ? -15.957 10.343 -22.064 1.00 23.20 96 PRO A O 1
ATOM 1548 N N . LEU A 1 108 ? -14.292 9.110 -21.174 1.00 18.45 97 LEU A N 1
ATOM 1549 C CA . LEU A 1 108 ? -13.308 10.183 -21.168 1.00 17.97 97 LEU A CA 1
ATOM 1550 C C . LEU A 1 108 ? -12.133 9.788 -22.048 1.00 23.31 97 LEU A C 1
ATOM 1551 O O . LEU A 1 108 ? -11.561 8.708 -21.879 1.00 32.06 97 LEU A O 1
ATOM 1567 N N . GLU A 1 109 ? -11.757 10.679 -22.962 1.00 20.67 98 GLU A N 1
ATOM 1568 C CA . GLU A 1 109 ? -10.738 10.398 -23.968 1.00 21.63 98 GLU A CA 1
ATOM 1569 C C . GLU A 1 109 ? -9.348 10.731 -23.432 1.00 19.68 98 GLU A C 1
ATOM 1570 O O . GLU A 1 109 ? -9.125 11.823 -22.903 1.00 20.65 98 GLU A O 1
ATOM 1582 N N . GLU A 1 110 ? -8.406 9.796 -23.586 1.00 20.90 99 GLU A N 1
ATOM 1583 C CA . GLU A 1 110 ? -7.040 10.070 -23.144 1.00 19.65 99 GLU A CA 1
ATOM 1584 C C . GLU A 1 110 ? -6.379 11.093 -24.063 1.00 20.75 99 GLU A C 1
ATOM 1585 O O . GLU A 1 110 ? -6.376 10.933 -25.287 1.00 25.93 99 GLU A O 1
ATOM 1597 N N . VAL A 1 111 ? -5.833 12.152 -23.466 1.00 18.33 100 VAL A N 1
ATOM 1598 C CA . VAL A 1 111 ? -5.138 13.199 -24.209 1.00 20.62 100 VAL A CA 1
ATOM 1599 C C . VAL A 1 111 ? -3.657 13.304 -23.861 1.00 19.84 100 VAL A C 1
ATOM 1600 O O . VAL A 1 111 ? -2.933 14.074 -24.518 1.00 24.09 100 VAL A O 1
ATOM 1613 N N . PHE A 1 112 ? -3.192 12.576 -22.849 1.00 22.07 101 PHE A N 1
ATOM 1614 C CA . PHE A 1 112 ? -1.776 12.532 -22.505 1.00 20.22 101 PHE A CA 1
ATOM 1615 C C . PHE A 1 112 ? -1.500 11.220 -21.791 1.00 19.11 101 PHE A C 1
ATOM 1616 O O . PHE A 1 112 ? -2.298 10.791 -20.956 1.00 19.23 101 PHE A O 1
ATOM 1633 N N . TYR A 1 113 ? -0.350 10.605 -22.110 1.00 19.98 102 TYR A N 1
ATOM 1634 C CA . TYR A 1 113 ? 0.145 9.468 -21.354 1.00 21.27 102 TYR A CA 1
ATOM 1635 C C . TYR A 1 113 ? 1.663 9.516 -21.294 1.00 20.41 102 TYR A C 1
ATOM 1636 O O . TYR A 1 113 ? 2.320 9.675 -22.328 1.00 24.69 102 TYR A O 1
ATOM 1654 N N . MET A 1 114 ? 2.202 9.359 -20.083 1.00 21.64 103 MET A N 1
ATOM 1655 C CA . MET A 1 114 ? 3.635 9.147 -19.860 1.00 22.54 103 MET A CA 1
ATOM 1656 C C . MET A 1 114 ? 3.802 7.898 -19.004 1.00 24.95 103 MET A C 1
ATOM 1657 O O . MET A 1 114 ? 3.358 7.870 -17.852 1.00 25.63 103 MET A O 1
ATOM 1671 N N . GLU A 1 115 ? 4.462 6.883 -19.546 1.00 28.73 104 GLU A N 1
ATOM 1672 C CA . GLU A 1 115 ? 4.710 5.664 -18.776 1.00 33.00 104 GLU A CA 1
ATOM 1673 C C . GLU A 1 115 ? 5.659 5.933 -17.602 1.00 30.62 104 GLU A C 1
ATOM 1674 O O . GLU A 1 115 ? 6.645 6.667 -17.747 1.00 33.94 104 GLU A O 1
#

Organism: Formosa agariphila (strain DSM 15362 / KCTC 12365 / LMG 23005 / KMM 3901 / M-2Alg 35-1) (NCBI:txid1347342)

Secondary structure (DSSP, 8-state):
-EEEEEEEEBPTT-HHHHHHHHHT--HHHHHHHHHTTEEEEEEEEEGGGTEEEEEEEE---GGG-HHHHHHHHHHTTTB-B-TTSPBP-EEE-------

Sequence (99 aa):
SERLAFKMKLNKGQKQAYKERHDQLWPELKKQLLKDNGVSEYSIFIDEETNTLFFAFQKVSGDLANNEIVKKWWDFMADIMMQVNPDNSPVSIPLEEVFYME

GO terms:
  GO:0062192 L-rhamnose mutarotase activity (F, EXP)
  GO:0005737 cytoplasm (C, EXP)